Protein AF-A0A8I2B4X4-F1 (afdb_monomer_lite)

InterPro domains:
  IPR002314 Aminoacyl-tRNA synthetase, class II (G/ P/ S/T) [PF00587] (1-105)
  IPR045864 Class II Aminoacyl-tRNA synthetase/Biotinyl protein ligase (BPL) and lipoyl protein ligase (LPL) [G3DSA:3.30.930.10] (1-146)
  IPR045864 Class II Aminoacyl-tRNA synthetase/Biotinyl protein ligase (BPL) and lipoyl protein ligase (LPL) [SSF55681] (1-145)
  IPR050062 Proline-tRNA synthetase [PTHR42753] (1-129)

pLDDT: mean 88.68, std 8.76, range [57.94, 98.0]

Radius of gyration: 21.66 Å; chains: 1; bounding box: 45×42×67 Å

Secondary structure (DSSP, 8-state):
-HHHHHHHHHH---GGG-SEEEEEEEEEE---SS-BTGGGB-SEEEEEEEEEE-SSHHHHHHHHHHHHHHHHHHHHHTT--EEEEEE--GGG--S-EEEEEEP-TT-SS-EEE-SSSS-EEETTTS--PPPSSPPPPP-SPP------

Structure (mmCIF, N/CA/C/O backbone):
data_AF-A0A8I2B4X4-F1
#
_entry.id   AF-A0A8I2B4X4-F1
#
loop_
_atom_site.group_PDB
_atom_site.id
_atom_site.type_symbol
_atom_site.label_atom_id
_atom_site.label_alt_id
_atom_site.label_comp_id
_atom_site.label_asym_id
_atom_site.label_entity_id
_atom_site.label_seq_id
_atom_site.pdbx_PDB_ins_code
_atom_site.Cartn_x
_atom_site.Cartn_y
_atom_site.Cartn_z
_atom_site.occupancy
_atom_site.B_iso_or_equiv
_atom_site.auth_seq_id
_atom_site.auth_comp_id
_atom_site.auth_asym_id
_atom_site.auth_atom_id
_atom_site.pdbx_PDB_model_num
ATOM 1 N N . GLU A 1 1 ? -13.066 2.826 1.131 1.00 74.94 1 GLU A N 1
ATOM 2 C CA . GLU A 1 1 ? -12.575 3.325 2.450 1.00 74.94 1 GLU A CA 1
ATOM 3 C C . GLU A 1 1 ? -13.736 3.540 3.438 1.00 74.94 1 GLU A C 1
ATOM 5 O O . GLU A 1 1 ? -13.582 3.498 4.655 1.00 74.94 1 GLU A O 1
ATOM 10 N N . GLU A 1 2 ? -14.931 3.777 2.919 1.00 85.69 2 GLU A N 1
ATOM 11 C CA . GLU A 1 2 ? -16.117 4.238 3.626 1.00 85.69 2 GLU A CA 1
ATOM 12 C C . GLU A 1 2 ? -16.676 3.178 4.576 1.00 85.69 2 GLU A C 1
ATOM 14 O O . GLU A 1 2 ? -16.963 3.492 5.723 1.00 85.69 2 GLU A O 1
ATOM 19 N N . VAL A 1 3 ? -16.759 1.915 4.141 1.00 88.94 3 VAL A N 1
ATOM 20 C CA . VAL A 1 3 ? -17.330 0.815 4.946 1.00 88.94 3 VAL A CA 1
ATOM 21 C C . VAL A 1 3 ? -16.549 0.592 6.241 1.00 88.94 3 VAL A C 1
ATOM 23 O O . VAL A 1 3 ? -17.140 0.468 7.309 1.00 88.94 3 VAL A O 1
ATOM 26 N N . ILE A 1 4 ? -15.214 0.563 6.168 1.00 92.44 4 ILE A N 1
ATOM 27 C CA . ILE A 1 4 ? -14.386 0.376 7.365 1.00 92.44 4 ILE A CA 1
ATOM 28 C C . ILE A 1 4 ? -14.447 1.610 8.271 1.00 92.44 4 ILE A C 1
ATOM 30 O O . ILE A 1 4 ? -14.435 1.483 9.490 1.00 92.44 4 ILE A O 1
ATOM 34 N N . THR A 1 5 ? -14.570 2.802 7.685 1.00 91.75 5 THR A N 1
ATOM 35 C CA . THR A 1 5 ? -14.679 4.054 8.439 1.00 91.75 5 THR A CA 1
ATOM 36 C C . THR A 1 5 ? -16.015 4.134 9.175 1.00 91.75 5 THR A C 1
ATOM 38 O O . THR A 1 5 ? -16.056 4.557 10.328 1.00 91.75 5 THR A O 1
ATOM 41 N N . ASP A 1 6 ? -17.101 3.696 8.538 1.00 94.44 6 ASP A N 1
ATOM 42 C CA . ASP A 1 6 ? -18.423 3.585 9.154 1.00 94.44 6 ASP A CA 1
ATOM 43 C C . ASP A 1 6 ? -18.440 2.542 10.280 1.00 94.44 6 ASP A C 1
ATOM 45 O O . ASP A 1 6 ? -18.950 2.815 11.365 1.00 94.44 6 ASP A O 1
ATOM 49 N N . LEU A 1 7 ? -17.781 1.393 10.088 1.00 94.12 7 LEU A N 1
ATOM 50 C CA . LEU A 1 7 ? -17.601 0.402 11.152 1.00 94.12 7 LEU A CA 1
ATOM 51 C C . LEU A 1 7 ? -16.878 1.007 12.362 1.00 94.12 7 LEU A C 1
ATOM 53 O O . LEU A 1 7 ? -17.370 0.937 13.484 1.00 94.12 7 LEU A O 1
ATOM 57 N N . ILE A 1 8 ? -15.723 1.638 12.144 1.00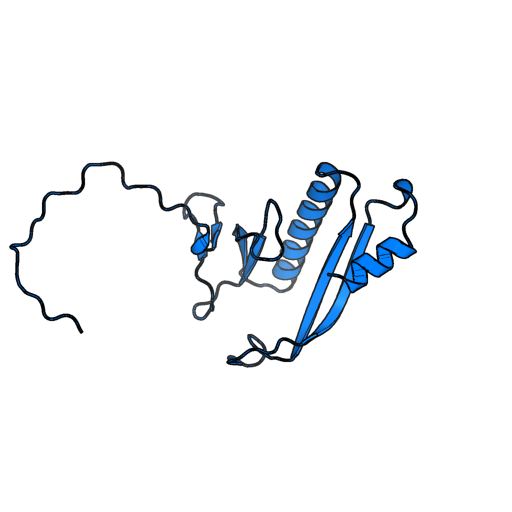 94.81 8 ILE A N 1
ATOM 58 C CA . ILE A 1 8 ? -14.932 2.210 13.238 1.00 94.81 8 ILE A CA 1
ATOM 59 C C . ILE A 1 8 ? -15.676 3.329 13.958 1.00 94.81 8 ILE A C 1
ATOM 61 O O . ILE A 1 8 ? -15.624 3.391 15.185 1.00 94.81 8 ILE A O 1
ATOM 65 N N . ARG A 1 9 ? -16.415 4.170 13.225 1.00 93.12 9 ARG A N 1
ATOM 66 C CA . ARG A 1 9 ? -17.264 5.221 13.805 1.00 93.12 9 ARG A CA 1
ATOM 67 C C . ARG A 1 9 ? -18.260 4.668 14.830 1.00 93.12 9 ARG A C 1
ATOM 69 O O . ARG A 1 9 ? -18.558 5.364 15.797 1.00 93.12 9 ARG A O 1
ATOM 76 N N . ASN A 1 10 ? -18.770 3.457 14.614 1.00 95.25 10 ASN A N 1
ATOM 77 C CA . ASN A 1 10 ? -19.789 2.836 15.460 1.00 95.25 10 ASN A CA 1
ATOM 78 C C . ASN A 1 10 ? -19.222 1.911 16.552 1.00 95.25 10 ASN A C 1
ATOM 80 O O . ASN A 1 10 ? -19.967 1.533 17.447 1.00 95.25 10 ASN A O 1
ATOM 84 N N . GLU A 1 11 ? -17.934 1.555 16.508 1.00 95.31 11 GLU A N 1
ATOM 85 C CA . GLU A 1 11 ? -17.327 0.570 17.427 1.00 95.31 11 GLU A CA 1
ATOM 86 C C . GLU A 1 11 ? -16.196 1.151 18.301 1.00 95.31 11 GLU A C 1
ATOM 88 O O . GLU A 1 11 ? -15.865 0.623 19.370 1.00 95.31 11 GLU A O 1
ATOM 93 N N . VAL A 1 12 ? -15.570 2.249 17.866 1.00 94.94 12 VAL A N 1
ATOM 94 C CA . VAL A 1 12 ? -14.452 2.884 18.573 1.00 94.94 12 VAL A CA 1
ATOM 95 C C . VAL A 1 12 ? -14.914 4.184 19.218 1.00 94.94 12 VAL A C 1
ATOM 97 O O . VAL A 1 12 ? -15.116 5.197 18.554 1.00 94.94 12 VAL A O 1
ATOM 100 N N . PHE A 1 13 ? -15.017 4.168 20.547 1.00 95.31 13 PHE A N 1
ATOM 101 C CA . PHE A 1 13 ? -15.521 5.293 21.343 1.00 95.31 13 PHE A CA 1
ATOM 102 C C . PHE A 1 13 ? -14.453 5.941 22.229 1.00 95.31 13 PHE A C 1
ATOM 104 O O . PHE A 1 13 ? -14.694 6.980 22.843 1.00 95.31 13 PHE A O 1
ATOM 111 N N . SER A 1 14 ? -13.268 5.335 22.336 1.00 95.94 14 SER A N 1
ATOM 112 C CA . SER A 1 14 ? -12.187 5.831 23.184 1.00 95.94 14 SER A CA 1
ATOM 113 C C . SER A 1 14 ? -10.837 5.779 22.486 1.00 95.94 14 SER A C 1
ATOM 115 O O . SER A 1 14 ? -10.478 4.780 21.868 1.00 95.94 14 SER A O 1
ATOM 117 N N . TYR A 1 15 ? -10.021 6.811 22.713 1.00 94.31 15 TYR A N 1
ATOM 118 C CA . TYR A 1 15 ? -8.619 6.847 22.290 1.00 94.31 15 TYR A CA 1
ATOM 119 C C . TYR A 1 15 ? -7.799 5.659 22.825 1.00 94.31 15 TYR A C 1
ATOM 121 O O . TYR A 1 15 ? -6.793 5.295 22.229 1.00 94.31 15 TYR A O 1
ATOM 129 N N . LYS A 1 16 ? -8.232 5.027 23.927 1.00 95.75 16 LYS A N 1
ATOM 130 C CA . LYS A 1 16 ? -7.583 3.841 24.511 1.00 95.75 16 LYS A CA 1
ATOM 131 C C . LYS A 1 16 ? -7.699 2.588 23.637 1.00 95.75 16 LYS A C 1
ATOM 133 O O . LYS A 1 16 ? -6.964 1.635 23.862 1.00 95.75 16 LYS A O 1
ATOM 138 N N . GLN A 1 17 ? -8.626 2.579 22.679 1.00 96.62 17 GLN A N 1
ATOM 139 C CA . GLN A 1 17 ? -8.781 1.505 21.693 1.00 96.62 17 GLN A CA 1
ATOM 140 C C . GLN A 1 17 ? -7.859 1.704 20.475 1.00 96.62 17 GLN A C 1
ATOM 142 O O . GLN A 1 17 ? -7.860 0.868 19.576 1.00 96.62 17 GLN A O 1
ATOM 147 N N . LEU A 1 18 ? -7.095 2.803 20.427 1.00 96.19 18 LEU A N 1
ATOM 148 C CA . LEU A 1 18 ? -6.180 3.139 19.340 1.00 96.19 18 LEU A CA 1
ATOM 149 C C . LEU A 1 18 ? -4.711 3.004 19.797 1.00 96.19 18 LEU A C 1
ATOM 151 O O . LEU A 1 18 ? -4.411 3.258 20.967 1.00 96.19 18 LEU A O 1
ATOM 155 N N . PRO A 1 19 ? -3.777 2.640 18.894 1.00 96.75 19 PRO A N 1
ATOM 156 C CA . PRO A 1 19 ? -3.979 2.427 17.459 1.00 96.75 19 PRO A CA 1
ATOM 157 C C . PRO A 1 19 ? -4.672 1.100 17.132 1.00 96.75 19 PRO A C 1
ATOM 159 O O . PRO A 1 19 ? -4.458 0.092 17.802 1.00 96.75 19 PRO A O 1
ATOM 162 N N . LEU A 1 20 ? -5.460 1.100 16.059 1.00 96.81 20 LEU A N 1
ATOM 163 C CA . LEU A 1 20 ? -6.153 -0.083 15.549 1.00 96.81 20 LEU A CA 1
ATOM 164 C C . LEU A 1 20 ? -5.804 -0.273 14.075 1.00 96.81 20 LEU A C 1
ATOM 166 O O . LEU A 1 20 ? -5.830 0.690 13.319 1.00 96.81 20 LEU A O 1
ATOM 170 N N . ASN A 1 21 ? -5.487 -1.498 13.663 1.00 96.81 21 ASN A N 1
ATOM 171 C CA . ASN A 1 21 ? -5.204 -1.839 12.270 1.00 96.81 21 ASN A CA 1
ATOM 172 C C . ASN A 1 21 ? -6.044 -3.053 11.870 1.00 96.81 21 ASN A C 1
ATOM 174 O O . ASN A 1 21 ? -5.910 -4.121 12.469 1.00 96.81 21 ASN A O 1
ATOM 178 N N . LEU A 1 22 ? -6.912 -2.877 10.879 1.00 96.50 22 LEU A N 1
ATOM 179 C CA . LEU A 1 22 ? -7.809 -3.905 10.366 1.00 96.50 22 LEU A CA 1
ATOM 180 C C . LEU A 1 22 ? -7.474 -4.174 8.905 1.00 96.50 22 LEU A C 1
ATOM 182 O O . LEU A 1 22 ? -7.174 -3.253 8.153 1.00 96.50 22 LEU A O 1
ATOM 186 N N . PHE A 1 23 ? -7.551 -5.429 8.484 1.00 96.94 23 PHE A N 1
ATOM 187 C CA . PHE A 1 23 ? -7.382 -5.788 7.083 1.00 96.94 23 PHE A CA 1
ATOM 188 C C . PHE A 1 23 ? -8.392 -6.849 6.679 1.00 96.94 23 PHE A C 1
ATOM 190 O O . PHE A 1 23 ? -8.901 -7.597 7.515 1.00 96.94 23 PHE A O 1
ATOM 197 N N . GLN A 1 24 ? -8.643 -6.933 5.382 1.00 96.31 24 GLN A N 1
ATOM 198 C CA . GLN A 1 24 ? -9.432 -7.999 4.789 1.00 96.31 24 GLN A CA 1
ATOM 199 C C . GLN A 1 24 ? -8.732 -8.530 3.543 1.00 96.31 24 GLN A C 1
ATOM 201 O O . GLN A 1 24 ? -7.886 -7.863 2.955 1.00 96.31 24 GLN A O 1
ATOM 206 N N . ILE A 1 25 ? -9.079 -9.754 3.161 1.00 97.50 25 ILE A N 1
ATOM 207 C CA . ILE A 1 25 ? -8.722 -10.337 1.870 1.00 97.50 25 ILE A CA 1
ATOM 208 C C . ILE A 1 25 ? -10.044 -10.614 1.172 1.00 97.50 25 ILE A C 1
ATOM 210 O O . ILE A 1 25 ? -10.784 -11.514 1.568 1.00 97.50 25 ILE A O 1
ATOM 214 N N . GLN A 1 26 ? -10.377 -9.793 0.183 1.00 96.88 26 GLN A N 1
ATOM 215 C CA . GLN A 1 26 ? -11.699 -9.793 -0.433 1.00 96.88 26 GLN A CA 1
ATOM 216 C C . GLN A 1 26 ? -11.588 -9.616 -1.946 1.00 96.88 26 GLN A C 1
ATOM 218 O O . GLN A 1 26 ? -10.681 -8.951 -2.447 1.00 96.88 26 GLN A O 1
ATOM 223 N N . THR A 1 27 ? -12.528 -10.211 -2.682 1.00 96.75 27 THR A N 1
ATOM 224 C CA . THR A 1 27 ? -12.672 -9.935 -4.115 1.00 96.75 27 THR A CA 1
ATOM 225 C C . THR A 1 27 ? -13.193 -8.515 -4.304 1.00 96.75 27 THR A C 1
ATOM 227 O O . THR A 1 27 ? -14.205 -8.137 -3.714 1.00 96.75 27 THR A O 1
ATOM 230 N N . LYS A 1 28 ? -12.499 -7.737 -5.131 1.00 94.44 28 LYS A N 1
ATOM 231 C CA . LYS A 1 28 ? -12.862 -6.376 -5.519 1.00 94.44 28 LYS A CA 1
ATOM 232 C C . LYS A 1 28 ? -13.268 -6.352 -6.982 1.00 94.44 28 LYS A C 1
ATOM 234 O O . LYS A 1 28 ? -12.825 -7.187 -7.771 1.00 94.44 28 LYS A O 1
ATOM 239 N N . PHE A 1 29 ? -14.077 -5.358 -7.325 1.00 94.62 29 PHE A N 1
ATOM 240 C CA . PHE A 1 29 ? -14.510 -5.108 -8.688 1.00 94.62 29 PHE A CA 1
ATOM 241 C C . PHE A 1 29 ? -14.095 -3.701 -9.103 1.00 94.62 29 PHE A C 1
ATOM 243 O O . PHE A 1 29 ? -14.356 -2.739 -8.382 1.00 94.62 29 PHE A O 1
ATOM 250 N N . ARG A 1 30 ? -13.441 -3.585 -10.257 1.00 92.75 30 ARG A N 1
ATOM 251 C CA . ARG A 1 30 ? -13.144 -2.311 -10.918 1.00 92.75 30 ARG A CA 1
ATOM 252 C C . ARG A 1 30 ? -13.605 -2.416 -12.361 1.00 92.75 30 ARG A C 1
ATOM 254 O O . ARG A 1 30 ? -13.266 -3.385 -13.043 1.00 92.75 30 ARG A O 1
ATOM 261 N N . ASP A 1 31 ? -14.369 -1.434 -12.824 1.00 92.81 31 ASP A N 1
ATOM 262 C CA . ASP A 1 31 ? -14.826 -1.397 -14.214 1.00 92.81 31 ASP A CA 1
ATOM 263 C C . ASP A 1 31 ? -13.703 -0.900 -15.132 1.00 92.81 31 ASP A C 1
ATOM 265 O O . ASP A 1 31 ? -13.685 0.230 -15.613 1.00 92.81 31 ASP A O 1
ATOM 269 N N . GLU A 1 32 ? -12.686 -1.747 -15.295 1.00 90.44 32 GLU A N 1
ATOM 270 C CA . GLU A 1 32 ? -11.550 -1.477 -16.163 1.00 90.44 32 GLU A CA 1
ATOM 271 C C . GLU A 1 32 ? -12.015 -1.461 -17.625 1.00 90.44 32 GLU A C 1
ATOM 273 O O . GLU A 1 32 ? -12.558 -2.451 -18.145 1.00 90.44 32 GLU A O 1
ATOM 278 N N . LEU A 1 33 ? -11.770 -0.325 -18.287 1.00 90.69 33 LEU A N 1
ATOM 279 C CA . LEU A 1 33 ? -12.164 -0.074 -19.668 1.00 90.69 33 LEU A CA 1
ATOM 280 C C . LEU A 1 33 ? -11.493 -1.067 -20.621 1.00 90.69 33 LEU A C 1
ATOM 282 O O . LEU A 1 33 ? -12.133 -1.553 -21.553 1.00 90.69 33 LEU A O 1
ATOM 286 N N . ARG A 1 34 ? -10.213 -1.388 -20.380 1.00 92.88 34 ARG A N 1
ATOM 287 C CA . ARG A 1 34 ? -9.427 -2.315 -21.212 1.00 92.88 34 ARG A CA 1
ATOM 288 C C . ARG A 1 34 ? -8.730 -3.386 -20.362 1.00 92.88 34 ARG A C 1
ATOM 290 O O . ARG A 1 34 ? -7.525 -3.259 -20.111 1.00 92.88 34 ARG A O 1
ATOM 297 N N . PRO A 1 35 ? -9.454 -4.444 -19.941 1.00 90.50 35 PRO A N 1
ATOM 298 C CA . PRO A 1 35 ? -8.865 -5.570 -19.224 1.00 90.50 35 PRO A CA 1
ATOM 299 C C . PRO A 1 35 ? -7.848 -6.288 -20.112 1.00 90.50 35 PRO A C 1
ATOM 301 O O . PRO A 1 35 ? -8.116 -6.551 -21.286 1.00 90.50 35 PRO A O 1
ATOM 304 N N . ARG A 1 36 ? -6.674 -6.593 -19.567 1.00 91.31 36 ARG A N 1
ATOM 305 C CA . ARG A 1 36 ? -5.541 -7.150 -20.318 1.00 91.31 36 ARG A CA 1
ATOM 306 C C . ARG A 1 36 ? -4.634 -7.965 -19.403 1.00 91.31 36 ARG A C 1
ATOM 308 O O . ARG A 1 36 ? -4.766 -7.925 -18.188 1.00 91.31 36 ARG A O 1
ATOM 315 N N . PHE A 1 37 ? -3.729 -8.736 -20.002 1.00 88.81 37 PHE A N 1
ATOM 316 C CA . PHE A 1 37 ? -2.699 -9.500 -19.283 1.00 88.81 37 PHE A CA 1
ATOM 317 C C . PHE A 1 37 ? -3.237 -10.479 -18.218 1.00 88.81 37 PHE A C 1
ATOM 319 O O . PHE A 1 37 ? -2.575 -10.783 -17.227 1.00 88.81 37 PHE A O 1
ATOM 326 N N . GLY A 1 38 ? -4.444 -11.010 -18.438 1.00 91.25 38 GLY A N 1
ATOM 327 C CA . GLY A 1 38 ? -5.061 -11.998 -17.557 1.00 91.25 38 GLY A CA 1
ATOM 328 C C . GLY A 1 38 ? -5.306 -11.442 -16.156 1.00 91.25 38 GLY A C 1
ATOM 329 O O . GLY A 1 38 ? -6.049 -10.478 -15.991 1.00 91.25 38 GLY A O 1
ATOM 330 N N . VAL A 1 39 ? -4.693 -12.066 -15.149 1.00 91.56 39 VAL A N 1
ATOM 331 C CA . VAL A 1 39 ? -4.884 -11.699 -13.736 1.00 91.56 39 VAL A CA 1
ATOM 332 C C . VAL A 1 39 ? -4.237 -10.366 -13.358 1.00 91.56 39 VAL A C 1
ATOM 334 O O . VAL A 1 39 ? -4.628 -9.787 -12.351 1.00 91.56 39 VAL A O 1
ATOM 337 N N . LEU A 1 40 ? -3.283 -9.872 -14.154 1.00 90.25 40 LEU A N 1
ATOM 338 C CA . LEU A 1 40 ? -2.566 -8.631 -13.853 1.00 90.25 40 LEU A CA 1
ATOM 339 C C . LEU A 1 40 ? -3.468 -7.395 -13.989 1.00 90.25 40 LEU A C 1
ATOM 341 O O . LEU A 1 40 ? -3.333 -6.460 -13.208 1.00 90.25 40 LEU A O 1
ATOM 345 N N . ARG A 1 41 ? -4.428 -7.400 -14.929 1.00 92.19 41 ARG A N 1
ATOM 346 C CA . ARG A 1 41 ? -5.380 -6.293 -15.119 1.00 92.19 41 ARG A CA 1
ATOM 347 C C . ARG A 1 41 ? -6.782 -6.799 -15.465 1.00 92.19 41 ARG A C 1
ATOM 349 O O . ARG A 1 41 ? -7.269 -6.664 -16.591 1.00 92.19 41 ARG A O 1
ATOM 356 N N . ALA A 1 42 ? -7.431 -7.389 -14.462 1.00 93.12 42 ALA A N 1
ATOM 357 C CA . ALA A 1 42 ? -8.790 -7.926 -14.526 1.00 93.12 42 ALA A CA 1
ATOM 358 C C . ALA A 1 42 ? -9.837 -6.983 -13.900 1.00 93.12 42 ALA A C 1
ATOM 360 O O . ALA A 1 42 ? -9.515 -6.102 -13.107 1.00 93.12 42 ALA A O 1
ATOM 361 N N . ARG A 1 43 ? -11.122 -7.209 -14.212 1.00 94.50 43 ARG A N 1
ATOM 362 C CA . ARG A 1 43 ? -12.246 -6.479 -13.587 1.00 94.50 43 ARG A CA 1
ATOM 363 C C . ARG A 1 43 ? -12.610 -6.986 -12.198 1.00 94.50 43 ARG A C 1
ATOM 365 O O . ARG A 1 43 ? -13.133 -6.223 -11.398 1.00 94.50 43 ARG A O 1
ATOM 372 N N . ALA A 1 44 ? -12.355 -8.263 -11.931 1.00 95.75 44 ALA A N 1
ATOM 373 C CA . ALA A 1 44 ? -12.546 -8.892 -10.634 1.00 95.75 44 ALA A CA 1
ATOM 374 C C . ALA A 1 44 ? -11.209 -9.481 -10.187 1.00 95.75 44 ALA A C 1
ATOM 376 O O . ALA A 1 44 ? -10.608 -10.262 -10.926 1.00 95.75 44 ALA A O 1
ATOM 377 N N . PHE A 1 45 ? -10.734 -9.094 -9.009 1.00 96.50 45 PHE A N 1
ATOM 378 C CA . PHE A 1 45 ? -9.440 -9.533 -8.490 1.00 96.50 45 PHE A CA 1
ATOM 379 C C . PHE A 1 45 ? -9.470 -9.625 -6.966 1.00 96.50 45 PHE A C 1
ATOM 381 O O . PHE A 1 45 ? -10.237 -8.931 -6.297 1.00 96.50 45 PHE A O 1
ATOM 388 N N . LEU A 1 46 ? -8.634 -10.500 -6.411 1.00 96.88 46 LEU A N 1
ATOM 389 C CA . LEU A 1 46 ? -8.460 -10.620 -4.969 1.00 96.88 46 LEU A CA 1
ATOM 390 C C . LEU A 1 46 ? -7.510 -9.525 -4.486 1.00 96.88 46 LEU A C 1
ATOM 392 O O . LEU A 1 46 ? -6.440 -9.341 -5.059 1.00 96.88 46 LEU A O 1
ATOM 396 N N . MET A 1 47 ? -7.882 -8.816 -3.425 1.00 97.12 47 MET A N 1
ATOM 397 C CA . MET A 1 47 ? -7.052 -7.764 -2.849 1.00 97.12 47 MET A CA 1
ATOM 398 C C . MET A 1 47 ? -6.989 -7.906 -1.337 1.00 97.12 47 MET A C 1
ATOM 400 O O . MET A 1 47 ? -7.993 -8.216 -0.694 1.00 97.12 47 MET A O 1
ATOM 404 N N . LYS A 1 48 ? -5.796 -7.654 -0.791 1.00 97.50 48 LYS A N 1
ATOM 405 C CA . LYS A 1 48 ? -5.603 -7.420 0.635 1.00 97.50 48 LYS A CA 1
ATOM 406 C C . LYS A 1 48 ? -5.533 -5.918 0.892 1.00 97.50 48 LYS A C 1
ATOM 408 O O . LYS A 1 48 ? -4.492 -5.308 0.662 1.00 97.50 48 LYS A O 1
ATOM 413 N N . ASP A 1 49 ? -6.615 -5.342 1.387 1.00 95.31 49 ASP A N 1
ATOM 414 C CA . ASP A 1 49 ? -6.711 -3.949 1.819 1.00 95.31 49 ASP A CA 1
ATOM 415 C C . ASP A 1 49 ? -6.641 -3.864 3.349 1.00 95.31 49 ASP A C 1
ATOM 417 O O . ASP A 1 49 ? -7.246 -4.669 4.059 1.00 95.31 49 ASP A O 1
ATOM 421 N N . ALA A 1 50 ? -5.844 -2.922 3.857 1.00 96.00 50 ALA A N 1
ATOM 422 C CA . ALA A 1 50 ? -5.636 -2.692 5.282 1.00 96.00 50 ALA A CA 1
ATOM 423 C C . ALA A 1 50 ? -5.838 -1.213 5.613 1.00 96.00 50 ALA A C 1
ATOM 425 O O . ALA A 1 50 ? -5.457 -0.348 4.829 1.00 96.00 50 ALA A O 1
ATOM 426 N N . TYR A 1 51 ? -6.414 -0.945 6.779 1.00 95.81 51 TYR A N 1
ATOM 427 C CA . TYR A 1 51 ? -6.808 0.378 7.234 1.00 95.81 51 TYR A CA 1
ATOM 428 C C . TYR A 1 51 ? -6.457 0.530 8.708 1.00 95.81 51 TYR A C 1
ATOM 430 O O . TYR A 1 51 ? -6.878 -0.279 9.544 1.00 95.81 51 TYR A O 1
ATOM 438 N N . SER A 1 52 ? -5.694 1.572 9.030 1.00 95.88 52 SER A N 1
ATOM 439 C CA . SER A 1 52 ? -5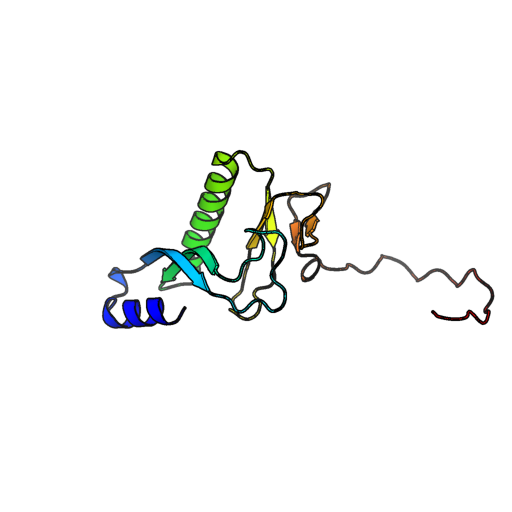.243 1.837 10.388 1.00 95.88 52 SER A CA 1
ATOM 440 C C . SER A 1 52 ? -5.718 3.196 10.900 1.00 95.88 52 SER A C 1
ATOM 442 O O . SER A 1 52 ? -5.783 4.178 10.165 1.00 95.88 52 SER A O 1
ATOM 444 N N . PHE A 1 53 ? -6.082 3.237 12.178 1.00 96.25 53 PHE A N 1
ATOM 445 C CA . PHE A 1 53 ? -6.696 4.379 12.845 1.00 96.25 53 PHE A CA 1
ATOM 446 C C . PHE A 1 53 ? -5.821 4.805 14.019 1.00 96.25 53 PHE A C 1
ATOM 448 O O . PHE A 1 53 ? -5.388 3.976 14.827 1.00 96.25 53 PHE A O 1
ATOM 455 N N . HIS A 1 54 ? -5.555 6.107 14.102 1.00 96.19 54 HIS A N 1
ATOM 456 C CA . HIS A 1 54 ? -4.532 6.677 14.973 1.00 96.19 54 HIS A CA 1
ATOM 457 C C . HIS A 1 54 ? -5.004 7.982 15.605 1.00 96.19 54 HIS A C 1
ATOM 459 O O . HIS A 1 54 ? -5.817 8.706 15.038 1.00 96.19 54 HIS A O 1
ATOM 465 N N . THR A 1 55 ? -4.460 8.292 16.779 1.00 96.12 55 THR A N 1
ATOM 466 C CA . THR A 1 55 ? -4.713 9.549 17.499 1.00 96.12 55 THR A CA 1
ATOM 467 C C . THR A 1 55 ? -3.705 10.645 17.158 1.00 96.12 55 THR A C 1
ATOM 469 O O . THR A 1 55 ? -3.946 11.808 17.470 1.00 96.12 55 THR A O 1
ATOM 472 N N . SER A 1 56 ? -2.572 10.292 16.543 1.00 95.56 56 SER A N 1
ATOM 473 C CA . SER A 1 56 ? -1.504 11.220 16.169 1.00 95.56 56 SER A CA 1
ATOM 474 C C . SER A 1 56 ? -0.767 10.758 14.911 1.00 95.56 56 SER A C 1
ATOM 476 O O . SER A 1 56 ? -0.758 9.567 14.582 1.00 95.56 56 SER A O 1
ATOM 478 N N . GLN A 1 57 ? -0.100 11.701 14.239 1.00 93.88 57 GLN A N 1
ATOM 479 C CA . GLN A 1 57 ? 0.740 11.420 13.071 1.00 93.88 57 GLN A CA 1
ATOM 480 C C . GLN A 1 57 ? 1.908 10.483 13.410 1.00 93.88 57 GLN A C 1
ATOM 482 O O . GLN A 1 57 ? 2.249 9.611 12.620 1.00 93.88 57 GLN A O 1
ATOM 487 N N . GLU A 1 58 ? 2.493 10.612 14.601 1.00 95.44 58 GLU A N 1
ATOM 488 C CA . GLU A 1 58 ? 3.574 9.735 15.070 1.00 95.44 58 GLU A CA 1
ATOM 489 C C . GLU A 1 58 ? 3.099 8.280 15.198 1.00 95.44 58 GLU A C 1
ATOM 491 O O . GLU A 1 58 ? 3.783 7.352 14.770 1.00 95.44 58 GLU A O 1
ATOM 496 N N . SER A 1 59 ? 1.890 8.068 15.734 1.00 96.19 59 SER A N 1
ATOM 497 C CA . SER A 1 59 ? 1.288 6.733 15.836 1.00 96.19 59 SER A CA 1
ATOM 498 C C . SER A 1 59 ? 1.013 6.119 14.459 1.00 96.19 59 SER A C 1
ATOM 500 O O . SER A 1 59 ? 1.230 4.915 14.266 1.00 96.19 59 SER A O 1
ATOM 502 N N . LEU A 1 60 ? 0.573 6.949 13.505 1.00 95.25 60 LEU A N 1
ATOM 503 C CA . LEU A 1 60 ? 0.406 6.555 12.109 1.00 95.25 60 LEU A CA 1
ATOM 504 C C . LEU A 1 60 ? 1.749 6.149 11.500 1.00 95.25 60 LEU A C 1
ATOM 506 O O . LEU A 1 60 ? 1.840 5.051 10.958 1.00 95.25 60 LEU A O 1
ATOM 510 N N . GLN A 1 61 ? 2.793 6.967 11.658 1.00 94.69 61 GLN A N 1
ATOM 511 C CA . GLN A 1 61 ? 4.116 6.690 11.095 1.00 94.69 61 GLN A CA 1
ATOM 512 C C . GLN A 1 61 ? 4.678 5.353 11.593 1.00 94.69 61 GLN A C 1
ATOM 514 O O . GLN A 1 61 ? 5.083 4.520 10.791 1.00 94.69 61 GLN A O 1
ATOM 519 N N . VAL A 1 62 ? 4.584 5.070 12.897 1.00 96.44 62 VAL A N 1
ATOM 520 C CA . VAL A 1 62 ? 5.023 3.778 13.460 1.00 96.44 62 VAL A CA 1
ATOM 521 C C . VAL A 1 62 ? 4.290 2.592 12.822 1.00 96.44 62 VAL A C 1
ATOM 523 O O . VAL A 1 62 ? 4.860 1.513 12.658 1.00 96.44 62 VAL A O 1
ATOM 526 N N . THR A 1 63 ? 3.009 2.751 12.494 1.00 96.56 63 THR A N 1
ATOM 527 C CA . THR A 1 63 ? 2.216 1.685 11.861 1.00 96.56 63 THR A CA 1
ATOM 528 C C . THR A 1 63 ? 2.515 1.571 10.374 1.00 96.56 63 THR A C 1
ATOM 530 O O . THR A 1 63 ? 2.590 0.457 9.857 1.00 96.56 63 THR A O 1
ATOM 533 N N . TYR A 1 64 ? 2.755 2.701 9.716 1.00 94.88 64 TYR A N 1
ATOM 534 C CA . TYR A 1 64 ? 3.203 2.773 8.336 1.00 94.88 64 TYR A CA 1
ATOM 535 C C . TYR A 1 64 ? 4.530 2.031 8.147 1.00 94.88 64 TYR A C 1
ATOM 537 O O . TYR A 1 64 ? 4.605 1.124 7.323 1.00 94.88 64 TYR A O 1
ATOM 545 N N . ASP A 1 65 ? 5.529 2.305 8.989 1.00 94.75 65 ASP A N 1
ATOM 546 C CA . ASP A 1 65 ? 6.844 1.655 8.927 1.00 94.75 65 ASP A CA 1
ATOM 547 C C . ASP A 1 65 ? 6.736 0.138 9.161 1.00 94.75 65 ASP A C 1
ATOM 549 O O . ASP A 1 65 ? 7.386 -0.667 8.488 1.00 94.75 65 ASP A O 1
ATOM 553 N N . LYS A 1 66 ? 5.853 -0.283 10.080 1.00 96.94 66 LYS A N 1
ATOM 554 C CA . LYS A 1 66 ? 5.546 -1.705 10.309 1.00 96.94 66 LYS A CA 1
ATOM 555 C C . LYS A 1 66 ? 4.903 -2.360 9.091 1.00 96.94 66 LYS A C 1
ATOM 557 O O . LYS A 1 66 ? 5.231 -3.505 8.786 1.00 96.94 66 LYS A O 1
ATOM 562 N N . LEU A 1 67 ? 3.984 -1.672 8.412 1.00 96.31 67 LEU A N 1
ATOM 563 C CA . LEU A 1 67 ? 3.365 -2.174 7.186 1.00 96.31 67 LEU A CA 1
ATOM 564 C C . LEU A 1 67 ? 4.382 -2.240 6.050 1.00 96.31 67 LEU A C 1
ATOM 566 O O . LEU A 1 67 ? 4.442 -3.267 5.383 1.00 96.31 67 LEU A O 1
ATOM 570 N N . HIS A 1 68 ? 5.229 -1.226 5.888 1.00 95.44 68 HIS A N 1
ATOM 571 C CA . HIS A 1 68 ? 6.321 -1.245 4.920 1.00 95.44 68 HIS A CA 1
ATOM 572 C C . HIS A 1 68 ? 7.220 -2.474 5.134 1.00 95.44 68 HIS A C 1
ATOM 574 O O . HIS A 1 68 ? 7.394 -3.285 4.226 1.00 95.44 68 HIS A O 1
ATOM 580 N N . ALA A 1 69 ? 7.695 -2.697 6.365 1.00 96.88 69 ALA A N 1
ATOM 581 C CA . ALA A 1 69 ? 8.498 -3.872 6.706 1.00 96.88 69 ALA A CA 1
ATOM 582 C C . ALA A 1 69 ? 7.747 -5.200 6.485 1.00 96.88 69 ALA A C 1
ATOM 584 O O . ALA A 1 69 ? 8.331 -6.172 6.002 1.00 96.88 69 ALA A O 1
ATOM 585 N N . ALA A 1 70 ? 6.451 -5.255 6.812 1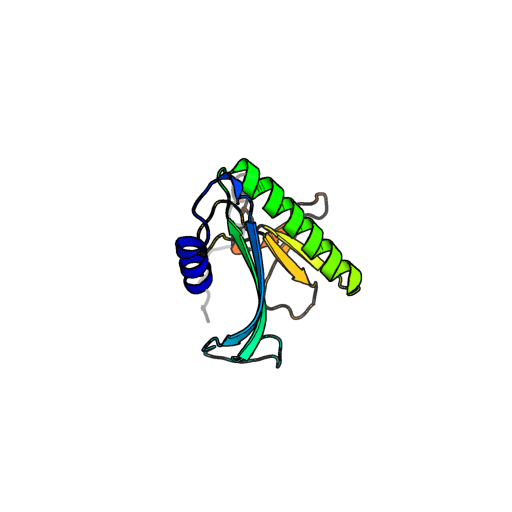.00 97.69 70 ALA A N 1
ATOM 586 C CA . ALA A 1 70 ? 5.632 -6.445 6.603 1.00 97.69 70 ALA A CA 1
ATOM 587 C C . ALA A 1 70 ? 5.456 -6.774 5.114 1.00 97.69 70 ALA A C 1
ATOM 589 O O . ALA A 1 70 ? 5.544 -7.942 4.744 1.00 97.69 70 ALA A O 1
ATOM 590 N N . TYR A 1 71 ? 5.237 -5.772 4.258 1.00 97.25 71 TYR A N 1
ATOM 591 C CA . TYR A 1 71 ? 5.133 -5.966 2.811 1.00 97.25 71 TYR A CA 1
ATOM 592 C C . TYR A 1 71 ? 6.468 -6.407 2.221 1.00 97.25 71 TYR A C 1
ATOM 594 O O . TYR A 1 71 ? 6.488 -7.400 1.495 1.00 97.25 71 TYR A O 1
ATOM 602 N N . SER A 1 72 ? 7.581 -5.779 2.618 1.00 95.69 72 SER A N 1
ATOM 603 C CA . SER A 1 72 ? 8.915 -6.241 2.226 1.00 95.69 72 SER A CA 1
ATOM 604 C C . SER A 1 72 ? 9.122 -7.714 2.583 1.00 95.69 72 SER A C 1
ATOM 606 O O . SER A 1 72 ? 9.513 -8.509 1.735 1.00 95.69 72 SER A O 1
ATOM 608 N N . ALA A 1 73 ? 8.768 -8.118 3.806 1.00 97.69 73 ALA A N 1
ATOM 609 C CA . ALA A 1 73 ? 8.869 -9.512 4.227 1.00 97.69 73 ALA A CA 1
ATOM 610 C C . ALA A 1 73 ? 7.937 -10.455 3.442 1.00 97.69 73 ALA A C 1
ATOM 612 O O . ALA A 1 73 ? 8.314 -11.597 3.183 1.00 97.69 73 ALA A O 1
ATOM 613 N N . ILE A 1 74 ? 6.731 -10.017 3.063 1.00 97.50 74 ILE A N 1
ATOM 614 C CA . ILE A 1 74 ? 5.802 -10.810 2.241 1.00 97.50 74 ILE A CA 1
ATOM 615 C C . ILE A 1 74 ? 6.414 -11.081 0.866 1.00 97.50 74 ILE A C 1
ATOM 617 O O . ILE A 1 74 ? 6.488 -12.243 0.471 1.00 97.50 74 ILE A O 1
ATOM 621 N N . PHE A 1 75 ? 6.885 -10.046 0.167 1.00 96.44 75 PHE A N 1
ATOM 622 C CA . PHE A 1 75 ? 7.477 -10.201 -1.163 1.00 96.44 75 PHE A CA 1
ATOM 623 C C . PHE A 1 75 ? 8.795 -10.983 -1.121 1.00 96.44 75 PHE A C 1
ATOM 625 O O . PHE A 1 75 ? 8.984 -11.883 -1.936 1.00 96.44 75 PHE A O 1
ATOM 632 N N . SER A 1 76 ? 9.653 -10.753 -0.118 1.00 95.81 76 SER A N 1
ATOM 633 C CA . SER A 1 76 ? 10.866 -11.562 0.074 1.00 95.81 76 SER A CA 1
ATOM 634 C C . SER A 1 76 ? 10.548 -13.039 0.330 1.00 95.81 76 SER A C 1
ATOM 636 O O . SER A 1 76 ? 11.239 -13.913 -0.177 1.00 95.81 76 SER A O 1
ATOM 638 N N . ARG A 1 77 ? 9.483 -13.359 1.082 1.00 98.00 77 ARG A N 1
ATOM 639 C CA . ARG A 1 77 ? 9.048 -14.755 1.301 1.00 98.00 77 ARG A CA 1
ATOM 640 C C . ARG A 1 77 ? 8.480 -15.419 0.047 1.00 98.00 77 ARG A C 1
ATOM 642 O O . ARG A 1 77 ? 8.405 -16.644 0.013 1.00 98.00 77 ARG A O 1
ATOM 649 N N . MET A 1 78 ? 8.045 -14.628 -0.930 1.00 96.75 78 MET A N 1
ATOM 650 C CA . MET A 1 78 ? 7.605 -15.102 -2.242 1.00 96.75 78 MET A CA 1
ATOM 651 C C . MET A 1 78 ? 8.763 -15.230 -3.242 1.00 96.75 78 MET A C 1
ATOM 653 O O . MET A 1 78 ? 8.510 -15.637 -4.370 1.00 96.75 78 MET A O 1
ATOM 657 N N . ASP A 1 79 ? 9.998 -14.909 -2.832 1.00 95.81 79 ASP A N 1
ATOM 658 C CA . ASP A 1 79 ? 11.203 -14.927 -3.676 1.00 95.81 79 ASP A CA 1
ATOM 659 C C . ASP A 1 79 ? 11.070 -14.045 -4.931 1.00 95.81 79 ASP A C 1
ATOM 661 O O . ASP A 1 79 ? 11.449 -14.412 -6.041 1.00 95.81 79 ASP A O 1
ATOM 665 N N . LEU A 1 80 ? 10.455 -12.872 -4.754 1.00 93.31 80 LEU A N 1
ATOM 666 C CA . LEU A 1 80 ? 10.274 -11.887 -5.817 1.00 93.31 80 LEU A CA 1
ATOM 667 C C . LEU A 1 80 ? 11.405 -10.858 -5.786 1.00 93.31 80 LEU A C 1
ATOM 669 O O . LEU A 1 80 ? 11.795 -10.392 -4.717 1.00 93.31 80 LEU A O 1
ATOM 673 N N . ASP A 1 81 ? 11.881 -10.461 -6.965 1.00 91.69 81 ASP A N 1
ATOM 674 C CA . ASP A 1 81 ? 12.752 -9.296 -7.120 1.00 91.69 81 ASP A CA 1
ATOM 675 C C . ASP A 1 81 ? 11.881 -8.037 -7.165 1.00 91.69 81 ASP A C 1
ATOM 677 O O . ASP A 1 81 ? 11.166 -7.801 -8.141 1.00 91.69 81 ASP A O 1
ATOM 681 N N . PHE A 1 82 ? 11.862 -7.272 -6.073 1.00 92.88 82 PHE A N 1
ATOM 682 C CA . PHE A 1 82 ? 10.979 -6.120 -5.918 1.00 92.88 82 PHE A CA 1
ATOM 683 C C . PHE A 1 82 ? 11.700 -4.911 -5.330 1.00 92.88 82 PHE A C 1
ATOM 685 O O . PHE A 1 82 ? 12.712 -5.030 -4.635 1.00 92.88 82 PHE A O 1
ATOM 692 N N . ARG A 1 83 ? 11.129 -3.729 -5.561 1.00 90.50 83 ARG A N 1
ATOM 693 C CA . ARG A 1 83 ? 11.590 -2.464 -4.990 1.00 90.50 83 ARG A CA 1
ATOM 694 C C . ARG A 1 83 ? 10.417 -1.655 -4.435 1.00 90.50 83 ARG A C 1
ATOM 696 O O . ARG A 1 83 ? 9.435 -1.465 -5.155 1.00 90.50 83 ARG A O 1
ATOM 703 N N . PRO A 1 84 ? 10.496 -1.173 -3.181 1.00 91.38 84 PRO A N 1
ATOM 704 C CA . PRO A 1 84 ? 9.637 -0.090 -2.733 1.00 91.38 84 PRO A CA 1
ATOM 705 C C . PRO A 1 84 ? 10.093 1.213 -3.400 1.00 91.38 84 PRO A C 1
ATOM 707 O O . PRO A 1 84 ? 11.287 1.514 -3.419 1.00 91.38 84 PRO A O 1
ATOM 710 N N . VAL A 1 85 ? 9.157 1.975 -3.953 1.00 90.62 85 VAL A N 1
ATOM 711 C CA . VAL A 1 85 ? 9.415 3.255 -4.621 1.00 90.62 85 VAL A CA 1
ATOM 712 C C . VAL A 1 85 ? 8.481 4.322 -4.069 1.00 90.62 85 VAL A C 1
ATOM 714 O O . VAL A 1 85 ? 7.340 4.027 -3.708 1.00 90.62 85 VAL A O 1
ATOM 717 N N . LEU A 1 86 ? 8.956 5.564 -4.001 1.00 87.25 86 LEU A N 1
ATOM 718 C CA . LEU A 1 86 ? 8.113 6.713 -3.687 1.00 87.25 86 LEU A CA 1
ATOM 719 C C . LEU A 1 86 ? 7.083 6.908 -4.799 1.00 87.25 86 LEU A C 1
ATOM 721 O O . LEU A 1 86 ? 7.436 6.939 -5.979 1.00 87.25 86 LEU A O 1
ATOM 725 N N . ALA A 1 87 ? 5.822 7.047 -4.412 1.00 85.69 87 ALA A N 1
ATOM 726 C CA . ALA A 1 87 ? 4.703 7.179 -5.333 1.00 85.69 87 ALA A CA 1
ATOM 727 C C . ALA A 1 87 ? 3.894 8.443 -5.043 1.00 85.69 87 ALA A C 1
ATOM 729 O O . ALA A 1 87 ? 4.014 9.048 -3.970 1.00 85.69 87 ALA A O 1
ATOM 730 N N . ASP A 1 88 ? 3.067 8.836 -6.009 1.00 81.50 88 ASP A N 1
ATOM 731 C CA . ASP A 1 88 ? 2.116 9.918 -5.804 1.00 81.50 88 ASP A CA 1
ATOM 732 C C . ASP A 1 88 ? 1.077 9.500 -4.748 1.00 81.50 88 ASP A C 1
ATOM 734 O O . ASP A 1 88 ? 0.692 8.333 -4.622 1.00 81.50 88 ASP A O 1
ATOM 738 N N . THR A 1 89 ? 0.628 10.457 -3.940 1.00 75.12 89 THR A N 1
ATOM 739 C CA . THR A 1 89 ? -0.462 10.232 -2.980 1.00 75.12 89 THR A CA 1
ATOM 740 C C . THR A 1 89 ? -1.822 10.202 -3.682 1.00 75.12 89 THR A C 1
ATOM 742 O O . THR A 1 89 ? -2.797 9.680 -3.127 1.00 75.12 89 THR A O 1
ATOM 745 N N . GLY A 1 90 ? -1.874 10.691 -4.927 1.00 67.56 90 GLY A N 1
ATOM 746 C CA . GLY A 1 90 ? -2.987 10.531 -5.849 1.00 67.56 90 GLY A CA 1
ATOM 747 C C . GLY A 1 90 ? -4.317 11.030 -5.283 1.00 67.56 90 GLY A C 1
ATOM 748 O O . GLY A 1 90 ? -4.391 11.941 -4.458 1.00 67.56 90 GLY A O 1
ATOM 749 N N . SER A 1 91 ? -5.412 10.402 -5.718 1.00 60.69 91 SER A N 1
ATOM 750 C CA . SER A 1 91 ? -6.780 10.794 -5.346 1.00 60.69 91 SER A CA 1
ATOM 751 C C . SER A 1 91 ? -7.210 10.372 -3.937 1.00 60.69 91 SER A C 1
ATOM 753 O O . SER A 1 91 ? -8.245 10.833 -3.461 1.00 60.69 91 SER A O 1
ATOM 755 N N . ILE A 1 92 ? -6.463 9.474 -3.286 1.00 61.31 92 ILE A N 1
ATOM 756 C CA . ILE A 1 92 ? -6.734 9.041 -1.904 1.00 61.31 92 ILE A CA 1
ATOM 757 C C . ILE A 1 92 ? -6.267 10.125 -0.915 1.00 61.31 92 ILE A C 1
ATOM 759 O O . ILE A 1 92 ? -6.850 10.273 0.161 1.00 61.31 92 ILE A O 1
ATOM 763 N N . GLY A 1 93 ? -5.278 10.933 -1.314 1.00 57.94 93 GLY A N 1
ATOM 764 C CA . GLY A 1 93 ? -4.688 11.983 -0.493 1.00 57.94 93 GLY A CA 1
ATOM 765 C C . GLY A 1 93 ? -3.738 11.434 0.576 1.00 57.94 93 GLY A C 1
ATOM 766 O O . GLY A 1 93 ? -3.693 10.239 0.859 1.00 57.94 93 GLY A O 1
ATOM 767 N N . GLY A 1 94 ? -2.943 12.319 1.178 1.00 66.81 94 GLY A N 1
ATOM 768 C CA . GLY A 1 94 ? -1.951 11.963 2.196 1.00 66.81 94 GLY A CA 1
ATOM 769 C C . GLY A 1 94 ? -0.643 12.732 2.030 1.00 66.81 94 GLY A C 1
ATOM 770 O O . GLY A 1 94 ? -0.519 13.576 1.145 1.00 66.81 94 GLY A O 1
ATOM 771 N N . SER A 1 95 ? 0.328 12.451 2.901 1.00 68.44 95 SER A N 1
ATOM 772 C CA . SER A 1 95 ? 1.649 13.100 2.904 1.00 68.44 95 SER A CA 1
ATOM 773 C C . SER A 1 95 ? 2.783 12.220 2.370 1.00 68.44 95 SER A C 1
ATOM 775 O O . SER A 1 95 ? 3.831 12.745 2.012 1.00 68.44 95 SER A O 1
ATOM 777 N N . SER A 1 96 ? 2.603 10.897 2.332 1.00 78.69 96 SER A N 1
ATOM 778 C CA . SER A 1 96 ? 3.609 9.945 1.855 1.00 78.69 96 SER A CA 1
ATOM 779 C C . SER A 1 96 ? 2.935 8.686 1.315 1.00 78.69 96 SER A C 1
ATOM 781 O O . SER A 1 96 ? 2.016 8.152 1.941 1.00 78.69 96 SER A O 1
ATOM 783 N N . SER A 1 97 ? 3.396 8.220 0.156 1.00 88.06 97 SER A N 1
ATOM 784 C CA . SER A 1 97 ? 2.929 7.006 -0.509 1.00 88.06 97 SER A CA 1
ATOM 785 C C . SER A 1 97 ? 4.133 6.211 -1.009 1.00 88.06 97 SER A C 1
ATOM 787 O O . SER A 1 97 ? 5.106 6.789 -1.497 1.00 88.06 97 SER A O 1
ATOM 789 N N . HIS A 1 98 ? 4.070 4.891 -0.848 1.00 91.44 98 HIS A N 1
ATOM 790 C CA . HIS A 1 98 ? 5.068 3.962 -1.362 1.00 91.44 98 HIS A CA 1
ATOM 791 C C . HIS A 1 98 ? 4.360 2.849 -2.122 1.00 91.44 98 HIS A C 1
ATOM 793 O O . HIS A 1 98 ? 3.416 2.237 -1.613 1.00 91.44 98 HIS A O 1
ATOM 799 N N . GLU A 1 99 ? 4.868 2.552 -3.309 1.00 92.38 99 GLU A N 1
ATOM 800 C CA . GLU A 1 99 ? 4.446 1.420 -4.122 1.00 92.38 99 GLU A CA 1
ATOM 801 C C . GLU A 1 99 ? 5.515 0.334 -4.110 1.00 92.38 99 GLU A C 1
ATOM 803 O O . GLU A 1 99 ? 6.707 0.616 -4.051 1.00 92.38 99 GLU A O 1
ATOM 808 N N . PHE A 1 100 ? 5.090 -0.926 -4.172 1.00 92.88 100 PHE A N 1
ATOM 809 C CA . PHE A 1 100 ? 5.989 -2.074 -4.243 1.00 92.88 100 PHE A CA 1
ATOM 810 C C . PHE A 1 100 ? 5.914 -2.668 -5.644 1.00 92.88 100 PHE A C 1
ATOM 812 O O . PHE A 1 100 ? 4.913 -3.293 -5.998 1.00 92.88 100 PHE A O 1
ATOM 819 N N . HIS A 1 101 ? 6.980 -2.491 -6.419 1.00 92.81 101 HIS A N 1
ATOM 820 C CA . HIS A 1 101 ? 7.066 -2.949 -7.804 1.00 92.81 101 HIS A CA 1
ATOM 821 C C . HIS A 1 101 ? 7.923 -4.199 -7.908 1.00 92.81 101 HIS A C 1
ATOM 823 O O . HIS A 1 101 ? 9.047 -4.216 -7.415 1.00 92.81 101 HIS A O 1
ATOM 829 N N . VAL A 1 102 ? 7.409 -5.236 -8.570 1.00 92.12 102 VAL A N 1
ATOM 830 C CA . VAL A 1 102 ? 8.208 -6.404 -8.966 1.00 92.12 102 VAL A CA 1
ATOM 831 C C . VAL A 1 102 ? 8.900 -6.080 -10.285 1.00 92.12 102 VAL A C 1
ATOM 833 O O . VAL A 1 102 ? 8.242 -5.678 -11.246 1.00 92.12 102 VAL A O 1
ATOM 836 N N . LEU A 1 103 ? 10.218 -6.259 -10.344 1.00 88.75 103 LEU A N 1
ATOM 837 C CA . LEU A 1 103 ? 11.017 -5.905 -11.511 1.00 88.75 103 LEU A CA 1
ATOM 838 C C . LEU A 1 103 ? 10.749 -6.886 -12.657 1.00 88.75 103 LEU A C 1
ATOM 840 O O . LEU A 1 103 ? 11.039 -8.080 -12.573 1.00 88.75 103 LEU A O 1
ATOM 844 N N . ALA A 1 104 ? 10.193 -6.376 -13.754 1.00 88.44 104 ALA A N 1
ATOM 845 C CA . ALA A 1 104 ? 9.901 -7.163 -14.942 1.00 88.44 104 ALA A CA 1
ATOM 846 C C . ALA A 1 104 ? 10.059 -6.319 -16.210 1.00 88.44 104 ALA A C 1
ATOM 848 O O . ALA A 1 104 ? 9.648 -5.167 -16.261 1.00 88.44 104 ALA A O 1
ATOM 849 N N . GLN A 1 105 ? 10.566 -6.927 -17.288 1.00 84.31 105 GLN A N 1
ATOM 850 C CA . GLN A 1 105 ? 10.729 -6.252 -18.588 1.00 84.31 105 GLN A CA 1
ATOM 851 C C . GLN A 1 105 ? 9.406 -5.804 -19.234 1.00 84.31 105 GLN A C 1
ATOM 853 O O . GLN A 1 105 ? 9.417 -5.071 -20.216 1.00 84.31 105 GLN A O 1
ATOM 858 N N . ARG A 1 106 ? 8.270 -6.315 -18.749 1.00 82.06 106 ARG A N 1
ATOM 859 C CA . ARG A 1 106 ? 6.926 -6.035 -19.273 1.00 82.06 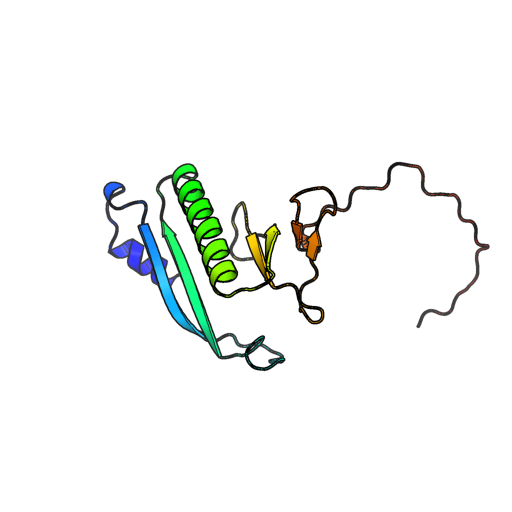106 ARG A CA 1
ATOM 860 C C . ARG A 1 106 ? 5.989 -5.516 -18.176 1.00 82.06 106 ARG A C 1
ATOM 862 O O . ARG A 1 106 ? 4.830 -5.924 -18.132 1.00 82.06 106 ARG A O 1
ATOM 869 N N . GLY A 1 107 ? 6.515 -4.695 -17.266 1.00 82.44 107 GLY A N 1
ATOM 870 C CA . GLY A 1 107 ? 5.699 -3.9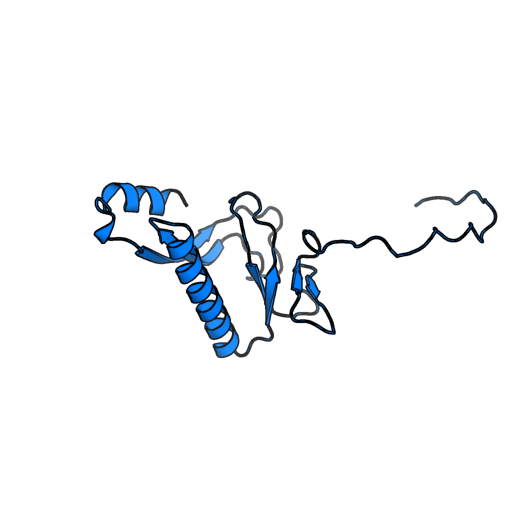14 -16.332 1.00 82.44 107 GLY A CA 1
ATOM 871 C C . GLY A 1 107 ? 4.866 -2.858 -17.066 1.00 82.44 107 GLY A C 1
ATOM 872 O O . GLY A 1 107 ? 5.182 -2.502 -18.201 1.00 82.44 107 GLY A O 1
ATOM 873 N N . GLU A 1 108 ? 3.774 -2.404 -16.446 1.00 85.19 108 GLU A N 1
ATOM 874 C CA . GLU A 1 108 ? 3.014 -1.250 -16.956 1.00 85.19 108 GLU A CA 1
ATOM 875 C C . GLU A 1 108 ? 3.584 0.087 -16.461 1.00 85.19 108 GLU A C 1
ATOM 877 O O . GLU A 1 108 ? 3.332 1.104 -17.104 1.00 85.19 108 GLU A O 1
ATOM 882 N N . ASP A 1 109 ? 4.352 0.065 -15.369 1.00 85.81 109 ASP A N 1
ATOM 883 C CA . ASP A 1 109 ? 4.865 1.250 -14.687 1.00 85.81 109 ASP A CA 1
ATOM 884 C C . ASP A 1 109 ? 6.373 1.413 -14.916 1.00 85.81 109 ASP A C 1
ATOM 886 O O . ASP A 1 109 ? 7.140 0.445 -14.842 1.00 85.81 109 ASP A O 1
ATOM 890 N N . ASP A 1 110 ? 6.790 2.655 -15.162 1.00 85.19 110 ASP A N 1
ATOM 891 C CA . ASP A 1 110 ? 8.193 3.035 -15.280 1.00 85.19 110 ASP A CA 1
ATOM 892 C C . ASP A 1 110 ? 8.687 3.583 -13.934 1.00 85.19 110 ASP A C 1
ATOM 894 O O . ASP A 1 110 ? 8.125 4.527 -13.367 1.00 85.19 110 ASP A O 1
ATOM 898 N N . ILE A 1 111 ? 9.778 3.008 -13.424 1.00 85.38 111 ILE A N 1
ATOM 899 C CA . ILE A 1 111 ? 10.401 3.418 -12.161 1.00 85.38 111 ILE A CA 1
ATOM 900 C C . ILE A 1 111 ? 11.808 3.964 -12.403 1.00 85.38 111 ILE A C 1
ATOM 902 O O . ILE A 1 111 ? 12.602 3.387 -13.146 1.00 85.38 111 ILE A O 1
ATOM 906 N N . ALA A 1 112 ? 12.131 5.070 -11.740 1.00 83.69 112 ALA A N 1
ATOM 907 C CA . ALA A 1 112 ? 13.476 5.619 -11.689 1.00 83.69 112 ALA A CA 1
ATOM 908 C C . ALA A 1 112 ? 14.130 5.196 -10.372 1.00 83.69 112 ALA A C 1
ATOM 910 O O . ALA A 1 112 ? 13.570 5.404 -9.297 1.00 83.69 112 ALA A O 1
ATOM 911 N N . PHE A 1 113 ? 15.323 4.615 -10.439 1.00 81.88 113 PHE A N 1
ATOM 912 C CA . PHE A 1 113 ? 16.108 4.285 -9.255 1.00 81.88 113 PHE A CA 1
ATOM 913 C C . PHE A 1 113 ? 17.559 4.705 -9.449 1.00 81.88 113 PHE A C 1
ATOM 915 O O . PHE A 1 113 ? 18.094 4.675 -10.557 1.00 81.88 113 PHE A O 1
ATOM 922 N N . SER A 1 114 ? 18.181 5.133 -8.358 1.00 82.69 114 SER A N 1
ATOM 923 C CA . SER A 1 114 ? 19.585 5.516 -8.348 1.00 82.69 114 SER A CA 1
ATOM 924 C C . SER A 1 114 ? 20.476 4.275 -8.417 1.00 82.69 114 SER A C 1
ATOM 926 O O . SER A 1 114 ? 20.199 3.248 -7.800 1.00 82.69 114 SER A O 1
ATOM 928 N N . ASP A 1 115 ? 21.576 4.384 -9.153 1.00 77.88 115 ASP A N 1
ATOM 929 C CA . ASP A 1 115 ? 22.652 3.392 -9.206 1.00 77.88 115 ASP A CA 1
ATOM 930 C C . ASP A 1 115 ? 23.629 3.497 -8.019 1.00 77.88 115 ASP A C 1
ATOM 932 O O . ASP A 1 115 ? 24.427 2.588 -7.792 1.00 77.88 115 ASP A O 1
ATOM 936 N N . ALA A 1 116 ? 23.553 4.586 -7.248 1.00 81.12 116 ALA A N 1
ATOM 937 C CA . ALA A 1 116 ? 24.480 4.912 -6.165 1.00 81.12 116 ALA A CA 1
ATOM 938 C C . ALA A 1 116 ? 23.812 5.092 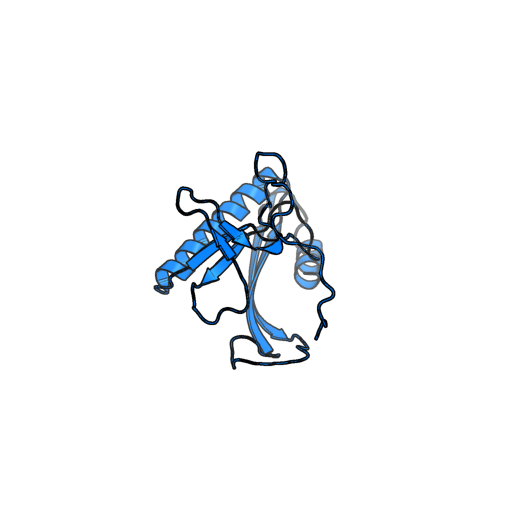-4.788 1.00 81.12 116 ALA A C 1
ATOM 940 O O . ALA A 1 116 ? 24.514 5.227 -3.785 1.00 81.12 116 ALA A O 1
ATOM 941 N N . SER A 1 117 ? 22.478 5.122 -4.713 1.00 83.00 117 SER A N 1
ATOM 942 C CA . SER A 1 117 ? 21.727 5.318 -3.465 1.00 83.00 117 SER A CA 1
ATOM 943 C C . SER A 1 117 ? 20.446 4.484 -3.426 1.00 83.00 117 SER A C 1
ATOM 945 O O . SER A 1 117 ? 20.026 3.931 -4.438 1.00 83.00 117 SER A O 1
ATOM 947 N N . ASP A 1 118 ? 19.790 4.443 -2.266 1.00 75.81 118 ASP A N 1
ATOM 948 C CA . ASP A 1 118 ? 18.512 3.741 -2.081 1.00 75.81 118 ASP A CA 1
ATOM 949 C C . ASP A 1 118 ? 17.304 4.505 -2.655 1.00 75.81 118 ASP A C 1
ATOM 951 O O . ASP A 1 118 ? 16.159 4.095 -2.469 1.00 75.81 118 ASP A O 1
ATOM 955 N N . HIS A 1 119 ? 17.531 5.631 -3.339 1.00 78.88 119 HIS A N 1
ATOM 956 C CA . HIS A 1 119 ? 16.453 6.411 -3.928 1.00 78.88 119 HIS A CA 1
ATOM 957 C C . HIS A 1 119 ? 15.789 5.649 -5.079 1.00 78.88 119 HIS A C 1
ATOM 959 O O . HIS A 1 119 ? 16.441 5.308 -6.070 1.00 78.88 119 HIS A O 1
ATOM 965 N N . ALA A 1 120 ? 14.480 5.441 -4.964 1.00 81.88 120 ALA A N 1
ATOM 966 C CA . ALA A 1 120 ? 13.637 4.936 -6.031 1.00 81.88 120 ALA A CA 1
ATOM 967 C C . ALA A 1 120 ? 12.274 5.634 -5.990 1.00 81.88 120 ALA A C 1
ATOM 969 O O . ALA A 1 120 ? 11.684 5.800 -4.920 1.00 81.88 120 ALA A O 1
ATOM 970 N N . ALA A 1 121 ? 11.778 6.043 -7.151 1.00 81.38 121 ALA A N 1
ATOM 971 C CA . ALA A 1 121 ? 10.513 6.743 -7.303 1.00 81.38 121 ALA A CA 1
ATOM 972 C C . ALA A 1 121 ? 9.810 6.305 -8.590 1.00 81.38 121 ALA A C 1
ATOM 974 O O . ALA A 1 121 ? 10.453 5.935 -9.576 1.00 81.38 121 ALA A O 1
ATOM 975 N N . HIS A 1 122 ? 8.483 6.381 -8.589 1.00 83.69 122 HIS A N 1
ATOM 976 C CA . HIS A 1 122 ? 7.719 6.365 -9.829 1.00 83.69 122 HIS A CA 1
ATOM 977 C C . HIS A 1 122 ? 8.176 7.533 -10.718 1.00 83.69 122 HIS A C 1
ATOM 979 O O . HIS A 1 122 ? 8.470 8.613 -10.197 1.00 83.69 122 HIS A O 1
ATOM 985 N N . VAL A 1 123 ? 8.246 7.353 -12.042 1.00 81.88 123 VAL A N 1
ATOM 986 C CA . VAL A 1 123 ? 8.733 8.411 -12.957 1.00 81.88 123 VAL A CA 1
ATOM 987 C C . VAL A 1 123 ? 7.920 9.706 -12.836 1.00 81.88 123 VAL A C 1
ATOM 989 O O . VAL A 1 123 ? 8.478 10.789 -12.979 1.00 81.88 123 VAL A O 1
ATOM 992 N N . GLU A 1 124 ? 6.637 9.618 -12.483 1.00 76.69 124 GLU A N 1
ATOM 993 C CA . GLU A 1 124 ? 5.785 10.793 -12.225 1.00 76.69 124 GLU A CA 1
ATOM 994 C C . GLU A 1 124 ? 6.223 11.622 -11.002 1.00 76.69 124 GLU A C 1
ATOM 996 O O . GLU A 1 124 ? 5.927 12.812 -10.934 1.00 76.69 124 GLU A O 1
ATOM 1001 N N . MET A 1 125 ? 6.947 11.015 -10.056 1.00 77.69 125 MET A N 1
ATOM 1002 C CA . MET A 1 125 ? 7.457 11.654 -8.836 1.00 77.69 125 MET A CA 1
ATOM 1003 C C . MET A 1 125 ? 8.965 11.924 -8.873 1.00 77.69 125 MET A C 1
ATOM 1005 O O . MET A 1 125 ? 9.487 12.609 -7.991 1.00 77.69 125 MET A O 1
ATOM 1009 N N . ALA A 1 126 ? 9.683 11.377 -9.854 1.00 77.31 126 ALA A N 1
ATOM 1010 C CA . ALA A 1 126 ? 11.121 11.556 -9.975 1.00 77.31 126 ALA A CA 1
ATOM 1011 C C . ALA A 1 126 ? 11.444 13.016 -10.333 1.00 77.31 126 ALA A C 1
ATOM 1013 O O . ALA A 1 126 ? 11.091 13.504 -11.408 1.00 77.31 126 ALA A O 1
ATOM 1014 N N . GLU A 1 127 ? 12.125 13.727 -9.432 1.00 77.38 127 GLU A N 1
ATOM 1015 C CA . GLU A 1 127 ? 12.490 15.125 -9.659 1.00 77.38 127 GLU A CA 1
ATOM 1016 C C . GLU A 1 127 ? 13.471 15.245 -10.836 1.00 77.38 127 GLU A C 1
ATOM 1018 O O . GLU A 1 127 ? 14.597 14.742 -10.801 1.00 77.38 127 GLU A O 1
ATOM 1023 N N . ALA A 1 128 ? 13.054 15.959 -11.882 1.00 79.75 128 ALA A N 1
ATOM 1024 C CA . ALA A 1 128 ? 13.919 16.306 -12.999 1.00 79.75 128 ALA A CA 1
ATOM 1025 C C . ALA A 1 128 ? 14.793 17.510 -12.622 1.00 79.75 128 ALA A C 1
ATOM 1027 O O . ALA A 1 128 ? 14.424 18.667 -12.836 1.00 79.75 128 ALA A O 1
ATOM 1028 N N . VAL A 1 129 ? 15.968 17.237 -12.059 1.00 79.81 129 VAL A N 1
ATOM 1029 C CA . VAL A 1 129 ? 16.942 18.284 -11.733 1.00 79.81 129 VAL A CA 1
ATOM 1030 C C . VAL A 1 129 ? 17.438 18.934 -13.027 1.00 79.81 129 VAL A C 1
ATOM 1032 O O . VAL A 1 129 ? 17.879 18.250 -13.954 1.00 79.81 129 VAL A O 1
ATOM 1035 N N . MET A 1 130 ? 17.380 20.268 -13.100 1.00 75.50 130 MET A N 1
ATOM 1036 C CA . MET A 1 130 ? 17.909 20.998 -14.252 1.00 75.50 130 MET A CA 1
ATOM 1037 C C . MET A 1 130 ? 19.405 20.695 -14.434 1.00 75.50 130 MET A C 1
ATOM 1039 O O . MET A 1 130 ? 20.166 20.818 -13.469 1.00 75.50 130 MET A O 1
ATOM 1043 N N . PRO A 1 131 ? 19.859 20.355 -15.656 1.00 76.62 131 PRO A N 1
ATOM 1044 C CA . PRO A 1 131 ? 21.277 20.188 -15.931 1.00 76.62 131 PRO A CA 1
ATOM 1045 C C . PRO A 1 131 ? 22.046 21.450 -15.538 1.00 76.62 131 PRO A C 1
ATOM 1047 O O . PRO A 1 131 ? 21.661 22.561 -15.907 1.00 76.62 131 PRO A O 1
ATOM 1050 N N . ALA A 1 132 ? 23.139 21.284 -14.797 1.00 77.19 132 ALA A N 1
ATOM 1051 C CA . ALA A 1 132 ? 24.007 22.400 -14.459 1.00 77.19 132 ALA A CA 1
ATOM 1052 C C . ALA A 1 132 ? 24.725 22.896 -15.727 1.00 77.19 132 ALA A C 1
ATOM 1054 O O . ALA A 1 132 ? 25.552 22.183 -16.292 1.00 77.19 132 ALA A O 1
ATOM 1055 N N . GLY A 1 133 ? 24.411 24.117 -16.168 1.00 77.19 133 GLY A N 1
ATOM 1056 C CA . GLY A 1 133 ? 25.090 24.781 -17.283 1.00 77.19 133 GLY A CA 1
ATOM 1057 C C . GLY A 1 133 ? 24.149 25.553 -18.206 1.00 77.19 133 GLY A C 1
ATOM 1058 O O . GLY A 1 133 ? 22.929 25.410 -18.153 1.00 77.19 133 GLY A O 1
ATOM 1059 N N . GLU A 1 134 ? 24.725 26.390 -19.068 1.00 79.88 134 GLU A N 1
ATOM 1060 C CA . GLU A 1 134 ? 23.971 27.016 -20.153 1.00 79.88 134 GLU A CA 1
ATOM 1061 C C . GLU A 1 134 ? 23.672 25.989 -21.244 1.00 79.88 134 GLU A C 1
ATOM 1063 O O . GLU A 1 134 ? 24.519 25.170 -21.613 1.00 79.88 134 GLU A O 1
ATOM 1068 N N . ARG A 1 135 ? 22.450 26.048 -21.784 1.00 78.25 135 ARG A N 1
ATOM 1069 C CA . ARG A 1 135 ? 22.076 25.281 -22.972 1.00 78.25 135 ARG A CA 1
ATOM 1070 C C . ARG A 1 135 ? 23.093 25.579 -24.073 1.00 78.25 135 ARG A C 1
ATOM 1072 O O . ARG A 1 135 ? 23.257 26.737 -24.452 1.00 78.25 135 ARG A O 1
ATOM 1079 N N . ALA A 1 136 ? 23.740 24.537 -24.593 1.00 82.44 136 ALA A N 1
ATOM 1080 C CA . ALA A 1 136 ? 24.688 24.686 -25.688 1.00 82.44 136 ALA A CA 1
ATOM 1081 C C . ALA A 1 136 ? 24.042 25.430 -26.867 1.00 82.44 136 ALA A C 1
ATOM 1083 O O . ALA A 1 136 ? 22.856 25.241 -27.164 1.00 82.44 136 ALA A O 1
ATOM 1084 N N . ALA A 1 137 ? 24.832 26.276 -27.533 1.00 85.00 137 ALA A N 1
ATOM 1085 C CA . ALA A 1 137 ? 24.388 26.967 -28.733 1.00 85.00 137 ALA A CA 1
ATOM 1086 C C . ALA A 1 137 ? 23.913 25.943 -29.784 1.00 85.00 137 ALA A C 1
ATOM 1088 O O . ALA A 1 137 ? 24.493 24.857 -29.880 1.00 85.00 137 ALA A O 1
ATOM 1089 N N . PRO A 1 138 ? 22.863 26.259 -30.561 1.00 85.81 138 PRO A N 1
ATOM 1090 C CA . PRO A 1 138 ? 22.391 25.371 -31.615 1.00 85.81 138 PRO A CA 1
ATOM 1091 C C . PRO A 1 138 ? 23.534 25.061 -32.588 1.00 85.81 138 PRO A C 1
ATOM 1093 O O . PRO A 1 138 ? 24.190 25.971 -33.091 1.00 85.81 138 PRO A O 1
ATOM 1096 N N . SER A 1 139 ? 23.775 23.773 -32.829 1.00 87.81 139 SER A N 1
ATOM 1097 C CA . SER A 1 139 ? 24.812 23.288 -33.747 1.00 87.81 139 SER A CA 1
ATOM 1098 C C . SER A 1 139 ? 24.280 22.954 -35.142 1.00 87.81 139 SER A C 1
ATOM 1100 O O . SER A 1 139 ? 25.076 22.754 -36.056 1.00 87.81 139 SER A O 1
ATOM 1102 N N . GLU A 1 140 ? 22.957 22.880 -35.316 1.00 86.44 140 GLU A N 1
ATOM 1103 C CA . GLU A 1 140 ? 22.322 22.607 -36.607 1.00 86.44 140 GLU A CA 1
ATOM 1104 C C . GLU A 1 140 ? 21.825 23.891 -37.279 1.00 86.44 140 GLU A C 1
ATOM 1106 O O . GLU A 1 140 ? 21.297 24.796 -36.627 1.00 86.44 140 GLU A O 1
ATOM 1111 N N . GLU A 1 141 ? 21.955 23.945 -38.605 1.00 87.31 141 GLU A N 1
ATOM 1112 C CA . GLU A 1 141 ? 21.321 24.978 -39.420 1.00 87.31 141 GLU A CA 1
ATOM 1113 C C . GLU A 1 141 ? 19.798 24.801 -39.431 1.00 87.31 141 GLU A C 1
ATOM 1115 O O . GLU A 1 141 ? 19.268 23.690 -39.517 1.00 87.31 141 GLU A O 1
ATOM 1120 N N . MET A 1 142 ? 19.079 25.922 -39.359 1.00 87.56 142 MET A N 1
ATOM 1121 C CA . MET A 1 142 ? 17.620 25.934 -39.372 1.00 87.56 142 MET A CA 1
ATOM 1122 C C . MET A 1 142 ? 17.102 25.381 -40.706 1.00 87.56 142 MET A C 1
ATOM 1124 O O . MET A 1 142 ? 17.358 25.952 -41.765 1.00 87.56 142 MET A O 1
ATOM 1128 N N . ARG A 1 143 ? 16.334 24.291 -40.652 1.00 90.81 143 ARG A N 1
ATOM 1129 C CA . ARG A 1 143 ? 15.687 23.679 -41.818 1.00 90.81 143 ARG A CA 1
ATOM 1130 C C . ARG A 1 143 ? 14.225 23.379 -41.535 1.00 90.81 143 ARG A C 1
ATOM 1132 O O . ARG A 1 143 ? 13.845 23.103 -40.399 1.00 90.81 143 ARG A O 1
ATOM 1139 N N . VAL A 1 144 ? 13.422 23.401 -42.591 1.00 86.88 144 VAL A N 1
ATOM 1140 C CA . VAL A 1 144 ? 12.049 22.900 -42.544 1.00 86.88 144 VAL A CA 1
ATOM 1141 C C . VAL A 1 144 ? 12.115 21.376 -42.494 1.00 86.88 144 VAL A C 1
ATOM 1143 O O . VAL A 1 144 ? 12.798 20.757 -43.308 1.00 86.88 144 VAL A O 1
ATOM 1146 N N . VAL A 1 145 ? 11.439 20.787 -41.514 1.00 87.19 145 VAL A N 1
ATOM 1147 C CA . VAL A 1 145 ? 11.277 19.339 -41.367 1.00 87.19 145 VAL A CA 1
ATOM 1148 C C . VAL A 1 145 ? 9.793 19.024 -41.387 1.00 87.19 145 VAL A C 1
ATOM 1150 O O . VAL A 1 145 ? 9.017 19.665 -40.679 1.00 87.19 145 VAL A O 1
ATOM 1153 N N . ASP A 1 146 ? 9.414 18.043 -42.201 1.00 81.12 146 ASP A N 1
ATOM 1154 C CA . ASP A 1 146 ? 8.056 17.517 -42.209 1.00 81.12 146 ASP A CA 1
ATOM 1155 C C . ASP A 1 146 ? 7.828 16.728 -40.916 1.00 81.12 146 ASP A C 1
ATOM 1157 O O . ASP A 1 146 ? 8.552 15.776 -40.612 1.00 81.12 146 ASP A O 1
ATOM 1161 N N . THR A 1 147 ? 6.845 17.147 -40.123 1.00 70.62 147 THR A N 1
ATOM 1162 C CA . THR A 1 147 ? 6.408 16.400 -38.940 1.00 70.62 147 THR A CA 1
ATOM 1163 C C . THR A 1 147 ? 5.448 15.275 -39.353 1.00 70.62 147 THR A C 1
ATOM 1165 O O . THR A 1 147 ? 4.632 15.518 -40.245 1.00 70.62 147 THR A O 1
ATOM 1168 N N . PRO A 1 148 ? 5.515 14.083 -38.725 1.00 64.06 148 PRO A N 1
ATOM 1169 C CA . PRO A 1 148 ? 4.569 12.986 -38.962 1.00 64.06 148 PRO A CA 1
ATOM 1170 C C . PRO A 1 148 ? 3.110 13.341 -38.657 1.00 64.06 148 PRO A C 1
ATOM 1172 O O . PRO A 1 148 ? 2.882 14.173 -37.748 1.00 64.06 148 PRO A O 1
#

Sequence (148 aa):
EEVITDLIRNEVFSYKQLPLNLFQIQTKFRDELRPRFGVLRARAFLMKDAYSFHTSQESLQVTYDKLHAAYSAIFSRMDLDFRPVLADTGSIGGSSSHEFHVLAQRGEDDIAFSDASDHAAHVEMAEAVMPAGERAAPSEEMRVVDTP

Organism: Plesiomonas shigelloides (NCBI:txid703)

Foldseek 3Di:
DVVVVVVCVVVPDDLVVPFDKDKDWDKDADPDPDADDPQVRDRIHTDIDMDTDHPDPVSVVVVVVVVVVVVVVVCVVVVFQKAWAWEDCPPVDDDTDIDIDGDDPDDPFDKDDDPVDSHIHGPVPDDDDPPPDDDDDDPDDDDDDDDD